Protein AF-A0AAN4QXD0-F1 (afdb_monomer)

Structure (mmCIF, N/CA/C/O backbone):
data_AF-A0AAN4QXD0-F1
#
_entry.id   AF-A0AAN4QXD0-F1
#
loop_
_atom_site.group_PDB
_atom_site.id
_atom_site.type_symbol
_atom_site.label_atom_id
_atom_site.label_alt_id
_atom_site.label_comp_id
_atom_site.label_asym_id
_atom_site.label_entity_id
_atom_site.label_seq_id
_atom_site.pdbx_PDB_ins_code
_atom_site.Cartn_x
_atom_site.Cartn_y
_atom_site.Cartn_z
_atom_site.occupancy
_atom_site.B_iso_or_equiv
_atom_site.auth_seq_id
_atom_site.auth_comp_id
_atom_site.auth_asym_id
_atom_site.auth_atom_id
_atom_site.pdbx_PDB_model_num
ATOM 1 N N . MET A 1 1 ? -10.439 -0.750 -3.958 1.00 85.12 1 MET A N 1
ATOM 2 C CA . MET A 1 1 ? -10.952 -1.915 -3.203 1.00 85.12 1 MET A CA 1
ATOM 3 C C . MET A 1 1 ? -10.802 -1.633 -1.716 1.00 85.12 1 MET A C 1
ATOM 5 O O . MET A 1 1 ? -9.838 -0.973 -1.351 1.00 85.12 1 MET A O 1
ATOM 9 N N . ILE A 1 2 ? -11.735 -2.086 -0.879 1.00 92.81 2 ILE A N 1
ATOM 10 C CA . ILE A 1 2 ? -11.630 -2.019 0.586 1.00 92.81 2 ILE A CA 1
ATOM 11 C C . ILE A 1 2 ? -11.986 -3.402 1.128 1.00 92.81 2 ILE A C 1
ATOM 13 O O . ILE A 1 2 ? -12.996 -3.966 0.715 1.00 92.81 2 ILE A O 1
ATOM 17 N N . ALA A 1 3 ? -11.172 -3.922 2.040 1.00 95.00 3 ALA A N 1
ATOM 18 C CA . ALA A 1 3 ? -11.480 -5.099 2.842 1.00 95.00 3 ALA A CA 1
ATOM 19 C C . ALA A 1 3 ? -11.342 -4.713 4.315 1.00 95.00 3 ALA A C 1
ATOM 21 O O . ALA A 1 3 ? -10.362 -4.072 4.686 1.00 95.00 3 ALA A O 1
ATOM 22 N N . ALA A 1 4 ? -12.327 -5.045 5.143 1.00 94.56 4 ALA A N 1
ATOM 23 C CA . ALA A 1 4 ? -12.350 -4.600 6.528 1.00 94.56 4 ALA A CA 1
ATOM 24 C C . ALA A 1 4 ? -12.844 -5.705 7.457 1.00 94.56 4 ALA A C 1
ATOM 26 O O . ALA A 1 4 ? -13.797 -6.413 7.133 1.00 94.56 4 ALA A O 1
ATOM 27 N N . ASP A 1 5 ? -12.211 -5.801 8.622 1.00 93.69 5 ASP A N 1
ATOM 28 C CA . ASP A 1 5 ? -12.672 -6.608 9.741 1.00 93.69 5 ASP A CA 1
ATOM 29 C C . ASP A 1 5 ? -13.196 -5.675 10.836 1.00 93.69 5 ASP A C 1
ATOM 31 O O . ASP A 1 5 ? -12.453 -4.949 11.504 1.00 93.69 5 ASP A O 1
ATOM 35 N N . SER A 1 6 ? -14.513 -5.700 11.025 1.00 90.00 6 SER A N 1
ATOM 36 C CA . SER A 1 6 ? -15.198 -4.847 11.989 1.00 90.00 6 SER A CA 1
ATOM 37 C C . SER A 1 6 ? -14.967 -5.238 13.448 1.00 90.00 6 SER A C 1
ATOM 39 O O . SER A 1 6 ? -15.199 -4.387 14.313 1.00 90.00 6 SER A O 1
ATOM 41 N N . LEU A 1 7 ? -14.563 -6.485 13.726 1.00 90.81 7 LEU A N 1
ATOM 42 C CA . LEU A 1 7 ? -14.303 -6.975 15.081 1.00 90.81 7 LEU A CA 1
ATOM 43 C C . LEU A 1 7 ? -12.925 -6.507 15.552 1.00 90.81 7 LEU A C 1
ATOM 45 O O . LEU A 1 7 ? -12.821 -5.876 16.601 1.00 90.81 7 LEU A O 1
ATOM 49 N N . SER A 1 8 ? -11.888 -6.748 14.745 1.00 91.38 8 SER A N 1
ATOM 50 C CA . SER A 1 8 ? -10.509 -6.330 15.049 1.00 91.38 8 SER A CA 1
ATOM 51 C C . SER A 1 8 ? -10.195 -4.876 14.667 1.00 91.38 8 SER A C 1
ATOM 53 O O . SER A 1 8 ? -9.096 -4.387 14.936 1.00 91.38 8 SER A O 1
ATOM 55 N N . LYS A 1 9 ? -11.150 -4.173 14.037 1.00 91.06 9 LYS A N 1
ATOM 56 C CA . LYS A 1 9 ? -10.996 -2.803 13.508 1.00 91.06 9 LYS A CA 1
ATOM 57 C C . LYS A 1 9 ? -9.803 -2.657 12.557 1.00 91.06 9 LYS A C 1
ATOM 59 O O . LYS A 1 9 ? -9.181 -1.597 12.487 1.00 91.06 9 LYS A O 1
ATOM 64 N N . GLN A 1 10 ? -9.503 -3.714 11.807 1.00 93.75 10 GLN A N 1
ATOM 65 C CA . GLN A 1 10 ? -8.466 -3.714 10.780 1.00 93.75 10 GLN A CA 1
ATOM 66 C C . GLN A 1 10 ? -9.066 -3.400 9.414 1.00 93.75 10 GLN A C 1
ATOM 68 O O . GLN A 1 10 ? -10.179 -3.820 9.091 1.00 93.75 10 GLN A O 1
ATOM 73 N N . ILE A 1 11 ? -8.311 -2.673 8.596 1.00 96.50 11 ILE A N 1
ATOM 74 C CA . ILE A 1 11 ? -8.732 -2.317 7.247 1.00 96.50 11 ILE A CA 1
ATOM 75 C C . ILE A 1 11 ? -7.570 -2.397 6.269 1.00 96.50 11 ILE A C 1
ATOM 77 O O . ILE A 1 11 ? -6.451 -1.990 6.569 1.00 96.50 11 ILE A O 1
ATOM 81 N N . LEU A 1 12 ? -7.860 -2.910 5.080 1.00 97.62 12 LEU A N 1
ATOM 82 C CA . LEU A 1 12 ? -6.979 -2.912 3.929 1.00 97.62 12 LEU A CA 1
ATOM 83 C C . LEU A 1 12 ? -7.616 -2.077 2.822 1.00 97.62 12 LEU A C 1
ATOM 85 O O . LEU A 1 12 ? -8.764 -2.296 2.426 1.00 97.62 12 LEU A O 1
ATOM 89 N N . ILE A 1 13 ? -6.852 -1.124 2.303 1.00 97.75 13 ILE A N 1
ATOM 90 C CA . ILE A 1 13 ? -7.258 -0.230 1.225 1.00 97.75 13 ILE A CA 1
ATOM 91 C C . ILE A 1 13 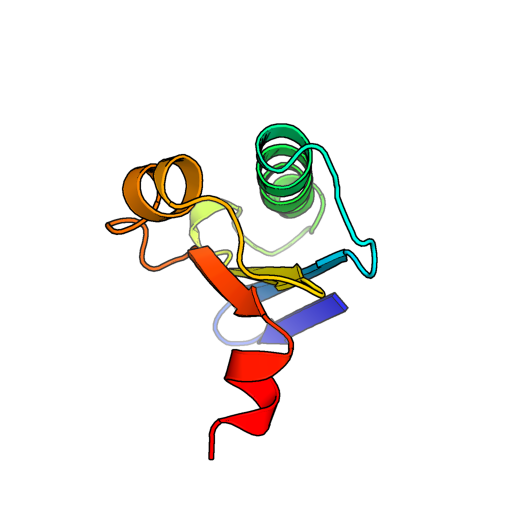? -6.385 -0.542 0.015 1.00 97.75 13 ILE A C 1
ATOM 93 O O . ILE A 1 13 ? -5.165 -0.431 0.065 1.00 97.75 13 ILE A O 1
ATOM 97 N N . GLY A 1 14 ? -7.021 -0.935 -1.083 1.00 97.06 14 GLY A N 1
ATOM 98 C CA . GLY A 1 14 ? -6.354 -1.259 -2.340 1.00 97.06 14 GLY A CA 1
ATOM 99 C C . GLY A 1 14 ? -6.623 -0.220 -3.427 1.00 97.06 14 GLY A C 1
ATOM 100 O O . GLY A 1 14 ? -7.782 0.158 -3.645 1.00 97.06 14 GLY A O 1
ATOM 101 N N . GLU A 1 15 ? -5.586 0.187 -4.156 1.00 96.25 15 GLU A N 1
ATOM 102 C CA . GLU A 1 15 ? -5.687 0.915 -5.430 1.00 96.25 15 GLU A CA 1
ATOM 103 C C . GLU A 1 15 ? -5.170 0.056 -6.581 1.00 96.25 15 GLU A C 1
ATOM 105 O O . GLU A 1 15 ? -4.216 -0.683 -6.392 1.00 96.25 15 GLU A O 1
ATOM 110 N N . CYS A 1 16 ? -5.759 0.181 -7.773 1.00 96.44 16 CYS A N 1
ATOM 111 C CA . CYS A 1 16 ? -5.233 -0.446 -8.984 1.00 96.44 16 CYS A CA 1
ATOM 112 C C . CYS A 1 16 ? -4.853 0.615 -10.023 1.00 96.44 16 CYS A C 1
ATOM 114 O O . CYS A 1 16 ? -5.629 1.536 -10.304 1.00 96.44 16 CYS A O 1
ATOM 116 N N . LYS A 1 17 ? -3.663 0.471 -10.611 1.00 96.19 17 LYS A N 1
ATOM 117 C CA . LYS A 1 17 ? -3.146 1.274 -11.720 1.00 96.19 17 LYS A CA 1
ATOM 118 C C . LYS A 1 17 ? -2.848 0.380 -12.920 1.00 96.19 17 LYS A C 1
ATOM 120 O O . LYS A 1 17 ? -1.729 -0.082 -13.122 1.00 96.19 17 LYS A O 1
ATOM 125 N N . TRP A 1 18 ? -3.860 0.192 -13.766 1.00 94.75 18 TRP A N 1
ATOM 126 C CA . TRP A 1 18 ? -3.727 -0.536 -15.030 1.00 94.75 18 TRP A CA 1
ATOM 127 C C . TRP A 1 18 ? -3.263 0.373 -16.176 1.00 94.75 18 TRP A C 1
ATOM 129 O O . TRP A 1 18 ? -4.008 0.6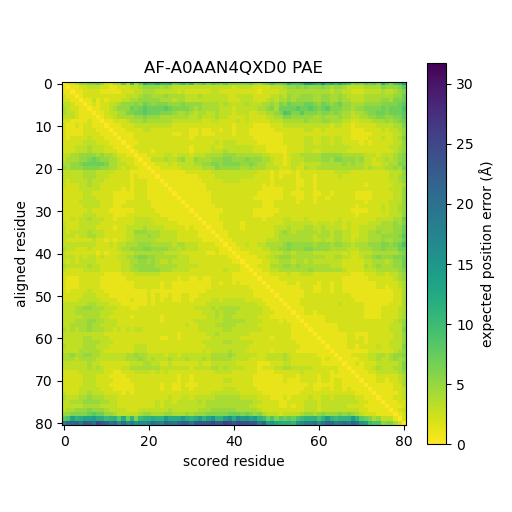77 -17.109 1.00 94.75 18 TRP A O 1
ATOM 139 N N . ARG A 1 19 ? -2.040 0.895 -16.065 1.00 93.88 19 ARG A N 1
ATOM 140 C CA . ARG A 1 19 ? -1.411 1.774 -17.064 1.00 93.88 19 ARG A CA 1
ATOM 141 C C . ARG A 1 19 ? 0.056 1.395 -17.222 1.00 93.88 19 ARG A C 1
ATOM 143 O O . ARG A 1 19 ? 0.653 0.901 -16.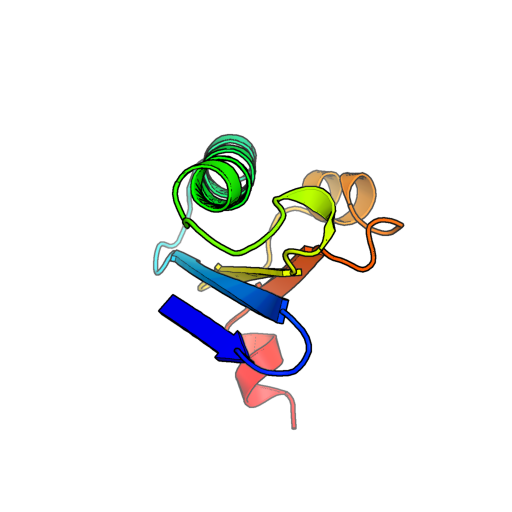275 1.00 93.88 19 ARG A O 1
ATOM 150 N N . ASN A 1 20 ? 0.628 1.652 -18.400 1.00 92.69 20 ASN A N 1
ATOM 151 C CA . ASN A 1 20 ? 2.057 1.406 -18.641 1.00 92.69 20 ASN A CA 1
ATOM 152 C C . ASN A 1 20 ? 2.954 2.365 -17.834 1.00 92.69 20 ASN A C 1
ATOM 154 O O . ASN A 1 20 ? 4.088 2.018 -17.530 1.00 92.69 20 ASN A O 1
ATOM 158 N N . SER A 1 21 ? 2.447 3.552 -17.488 1.00 94.19 21 SER A N 1
ATOM 159 C CA . SER A 1 21 ? 3.100 4.516 -16.601 1.00 94.19 21 SER A CA 1
ATOM 160 C C . SER A 1 21 ? 2.060 5.355 -15.852 1.00 94.19 21 SER A C 1
ATOM 162 O O . SER A 1 21 ? 0.917 5.520 -16.301 1.00 94.19 21 SER A O 1
ATOM 164 N N . PHE A 1 22 ? 2.437 5.859 -14.679 1.00 96.81 22 PHE A N 1
ATOM 165 C CA . PHE A 1 22 ? 1.649 6.781 -13.863 1.00 96.81 22 PHE A CA 1
ATOM 166 C C . PHE A 1 22 ? 2.565 7.500 -12.863 1.00 96.81 22 PHE A C 1
ATOM 168 O O . PHE A 1 22 ? 3.702 7.093 -12.658 1.00 96.81 22 PHE A O 1
ATOM 175 N N . ASN A 1 23 ? 2.071 8.568 -12.234 1.00 97.12 23 ASN A N 1
ATOM 176 C CA . ASN A 1 23 ? 2.776 9.200 -11.122 1.00 97.12 23 ASN A CA 1
ATOM 177 C C . ASN A 1 23 ? 2.635 8.326 -9.867 1.00 97.12 23 ASN A C 1
ATOM 179 O O . ASN A 1 23 ? 1.566 8.272 -9.252 1.00 97.12 23 ASN A O 1
ATOM 183 N N . GLU A 1 24 ? 3.703 7.613 -9.526 1.00 96.69 24 GLU A N 1
ATOM 184 C CA . GLU A 1 24 ? 3.726 6.649 -8.427 1.00 96.69 24 GLU A CA 1
ATOM 185 C C . GLU A 1 24 ? 3.602 7.321 -7.062 1.00 96.69 24 GLU A C 1
ATOM 187 O O . GLU A 1 24 ? 2.791 6.889 -6.243 1.00 96.69 24 GLU A O 1
ATOM 192 N N . THR A 1 25 ? 4.307 8.434 -6.848 1.00 96.69 25 THR A N 1
ATOM 193 C CA . THR A 1 25 ? 4.210 9.228 -5.615 1.00 96.69 25 THR A CA 1
ATOM 194 C C . THR A 1 25 ? 2.775 9.684 -5.365 1.00 96.69 25 THR A C 1
ATOM 196 O O . THR A 1 25 ? 2.219 9.434 -4.297 1.00 96.69 25 THR A O 1
ATOM 199 N N . GLU A 1 26 ? 2.129 10.271 -6.375 1.00 97.44 26 GLU A N 1
ATOM 200 C CA . GLU A 1 26 ? 0.737 10.727 -6.272 1.00 97.44 26 GLU A CA 1
ATOM 201 C C . GLU A 1 26 ? -0.230 9.559 -6.025 1.00 97.44 26 GLU A C 1
ATOM 203 O O . GLU A 1 26 ? -1.218 9.708 -5.303 1.00 97.44 26 GLU A O 1
ATOM 208 N N . ALA A 1 27 ? 0.033 8.384 -6.607 1.00 97.38 27 ALA A N 1
ATOM 209 C CA . ALA A 1 27 ? -0.776 7.192 -6.370 1.00 97.38 27 ALA A CA 1
ATOM 210 C C . ALA A 1 27 ? -0.674 6.716 -4.914 1.00 97.38 27 ALA A C 1
ATOM 212 O O . ALA A 1 27 ? -1.704 6.438 -4.296 1.00 97.38 27 ALA A O 1
ATOM 213 N N . VAL A 1 28 ? 0.535 6.671 -4.346 1.00 96.88 28 VAL A N 1
ATOM 214 C CA . VAL A 1 28 ? 0.743 6.279 -2.945 1.00 96.88 28 VAL A CA 1
ATOM 215 C C . VAL A 1 28 ? 0.127 7.302 -1.990 1.00 96.88 28 VAL A C 1
ATOM 217 O O . VAL A 1 28 ? -0.601 6.924 -1.071 1.00 96.88 28 VAL A O 1
ATOM 220 N N . GLU A 1 29 ? 0.339 8.598 -2.219 1.00 96.12 29 GLU A N 1
ATOM 221 C CA . GLU A 1 29 ? -0.232 9.661 -1.382 1.00 96.12 29 GLU A CA 1
ATOM 222 C C . GLU A 1 29 ? -1.763 9.639 -1.395 1.00 96.12 29 GLU A C 1
ATOM 224 O O . GLU A 1 29 ? -2.398 9.677 -0.337 1.00 96.12 29 GLU A O 1
ATOM 229 N N . ARG A 1 30 ? -2.375 9.488 -2.577 1.00 96.06 30 ARG A N 1
ATOM 230 C CA . ARG A 1 30 ? -3.831 9.326 -2.700 1.00 96.06 30 ARG A CA 1
ATOM 231 C C . ARG A 1 30 ? -4.336 8.085 -1.985 1.00 96.06 30 ARG A C 1
ATOM 233 O O . ARG A 1 30 ? -5.392 8.140 -1.353 1.00 96.06 30 ARG A O 1
ATOM 240 N N . LEU A 1 31 ? -3.616 6.971 -2.092 1.00 96.94 31 LEU A N 1
ATOM 241 C CA . LEU A 1 31 ? -3.983 5.730 -1.428 1.00 96.94 31 LEU A CA 1
ATOM 242 C C . LEU A 1 31 ? -3.984 5.893 0.095 1.00 96.94 31 LE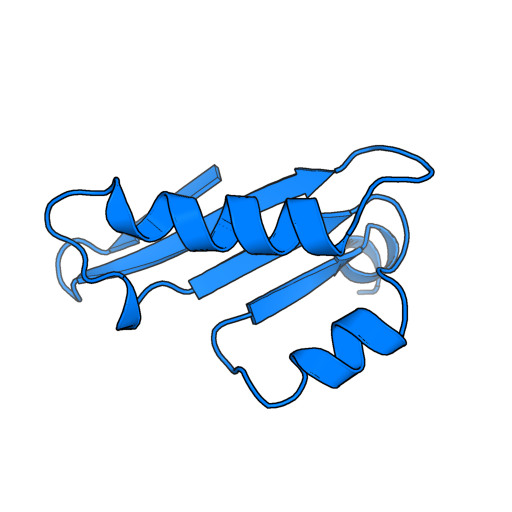U A C 1
ATOM 244 O O . LEU A 1 31 ? -4.985 5.554 0.730 1.00 96.94 31 LEU A O 1
ATOM 248 N N . ARG A 1 32 ? -2.932 6.487 0.665 1.00 95.38 32 ARG A N 1
ATOM 249 C CA . ARG A 1 32 ? -2.849 6.751 2.110 1.00 95.38 32 ARG A CA 1
ATOM 250 C C . ARG A 1 32 ? -3.904 7.747 2.580 1.00 95.38 32 ARG A C 1
ATOM 252 O O . ARG A 1 32 ? -4.549 7.519 3.601 1.00 95.38 32 ARG A O 1
ATOM 259 N N . GLY A 1 33 ? -4.151 8.800 1.800 1.00 95.38 33 GLY A N 1
ATOM 260 C CA . GLY A 1 33 ? -5.156 9.818 2.112 1.00 95.38 33 GLY A CA 1
ATOM 261 C C . GLY A 1 33 ? -6.576 9.261 2.270 1.00 95.38 33 GLY A C 1
ATOM 262 O O . GLY A 1 33 ? -7.366 9.805 3.040 1.00 95.38 33 GLY A O 1
ATOM 263 N N . ARG A 1 34 ? -6.909 8.138 1.614 1.00 95.00 34 ARG A N 1
ATOM 264 C CA . ARG A 1 34 ? -8.237 7.512 1.744 1.00 95.00 34 ARG A CA 1
ATOM 265 C C . ARG A 1 34 ? -8.518 6.928 3.125 1.00 95.00 34 ARG A C 1
ATOM 267 O O . ARG A 1 34 ? -9.690 6.835 3.478 1.00 95.00 34 ARG A O 1
ATOM 274 N N . ALA A 1 35 ? -7.501 6.571 3.912 1.00 94.31 35 ALA A N 1
ATOM 275 C CA . ALA A 1 35 ? -7.720 6.007 5.245 1.00 94.31 35 ALA A CA 1
ATOM 276 C C . ALA A 1 35 ? -8.463 6.981 6.173 1.00 94.31 35 ALA A C 1
ATOM 278 O O . ALA A 1 35 ? -9.370 6.571 6.891 1.00 94.31 35 ALA A O 1
ATOM 279 N N . GLY A 1 36 ? -8.168 8.282 6.075 1.00 93.12 36 GLY A N 1
ATOM 280 C CA . GLY A 1 36 ? -8.834 9.329 6.860 1.00 93.12 36 GLY A CA 1
ATOM 281 C C . GLY A 1 36 ? -10.323 9.521 6.549 1.00 93.12 36 GLY A C 1
ATOM 282 O O . GLY A 1 36 ? -11.018 10.214 7.287 1.00 93.12 36 GLY A O 1
ATOM 283 N N . LEU A 1 37 ? -10.834 8.916 5.473 1.00 93.56 37 LEU A N 1
ATOM 284 C CA . LEU A 1 37 ? -12.231 9.050 5.055 1.00 93.56 37 LEU A CA 1
ATOM 285 C C . LEU A 1 37 ? -13.127 7.929 5.602 1.00 93.56 37 LEU A C 1
ATOM 287 O O . LEU A 1 37 ? -14.353 8.038 5.533 1.00 93.56 37 LEU A O 1
ATOM 291 N N . ILE A 1 38 ? -12.546 6.849 6.135 1.00 93.12 38 ILE A N 1
ATOM 292 C CA . ILE A 1 38 ? -13.292 5.649 6.524 1.00 93.12 38 ILE A CA 1
ATOM 293 C C . ILE A 1 38 ? -13.602 5.695 8.020 1.00 93.12 38 ILE A C 1
ATOM 295 O O . ILE A 1 38 ? -12.770 5.394 8.870 1.00 93.12 38 ILE A O 1
ATOM 299 N N . ARG A 1 39 ? -14.841 6.069 8.351 1.00 92.31 39 ARG A N 1
ATOM 300 C CA . ARG A 1 39 ? -15.296 6.182 9.744 1.00 92.31 39 ARG A CA 1
ATOM 301 C C . ARG A 1 39 ? -15.236 4.836 10.471 1.00 92.31 39 ARG A C 1
ATOM 303 O O . ARG A 1 39 ? -15.617 3.808 9.920 1.00 92.31 39 ARG A O 1
ATOM 310 N N . GLY A 1 40 ? -14.837 4.873 11.742 1.00 93.25 40 GLY A N 1
ATOM 311 C CA . GLY A 1 40 ? -14.782 3.690 12.609 1.00 93.25 40 GLY A CA 1
ATOM 312 C C . GLY A 1 40 ? -13.518 2.840 12.455 1.00 93.25 40 GLY A C 1
ATOM 313 O O . GLY A 1 40 ? -13.409 1.826 13.142 1.00 93.25 40 GLY A O 1
ATOM 314 N N . TYR A 1 41 ? -12.578 3.263 11.606 1.00 95.06 41 TYR A N 1
ATOM 315 C CA . TYR A 1 41 ? -11.246 2.683 11.462 1.00 95.06 41 TYR A CA 1
ATOM 316 C C . TYR A 1 41 ? -10.203 3.781 11.654 1.00 95.06 41 TYR A C 1
ATOM 318 O O . TYR A 1 41 ? -10.411 4.923 11.243 1.00 95.06 41 TYR A O 1
ATOM 326 N N . LEU A 1 42 ? -9.100 3.440 12.311 1.00 92.75 42 LEU A N 1
ATOM 327 C CA . LEU A 1 42 ? -8.020 4.378 12.579 1.00 92.75 42 LEU A CA 1
ATOM 328 C C . LEU A 1 42 ? -7.058 4.414 11.380 1.00 92.75 42 LEU A C 1
ATOM 330 O O . LEU A 1 42 ? -6.628 3.351 10.928 1.00 92.75 42 LEU A O 1
ATOM 334 N N . PRO A 1 43 ? -6.695 5.594 10.843 1.00 93.00 43 PRO A N 1
ATOM 335 C CA . PRO A 1 43 ? -5.773 5.677 9.713 1.00 93.00 43 PRO A CA 1
ATOM 336 C C . PRO A 1 43 ? -4.422 5.002 9.971 1.00 93.00 43 PRO A C 1
ATOM 338 O O . PRO A 1 43 ? -3.823 4.445 9.054 1.00 93.00 43 PRO A O 1
ATOM 341 N N . GLU A 1 44 ? -3.954 5.011 11.218 1.00 91.69 44 GLU A N 1
ATOM 342 C CA . GLU A 1 44 ? -2.708 4.379 11.635 1.00 91.69 44 GLU A CA 1
ATOM 343 C C . GLU A 1 44 ? -2.727 2.844 11.573 1.00 91.69 44 GLU A C 1
ATOM 345 O O . GLU A 1 44 ? -1.660 2.249 11.409 1.00 91.69 44 GLU A O 1
ATOM 350 N N . THR A 1 45 ? -3.900 2.203 11.642 1.00 91.56 45 THR A N 1
ATOM 351 C CA . THR A 1 45 ? -4.038 0.737 11.550 1.00 91.56 45 THR A CA 1
ATOM 352 C C . THR A 1 45 ? -4.345 0.252 10.134 1.00 91.56 45 THR A C 1
ATOM 354 O O . THR A 1 45 ? -4.416 -0.953 9.894 1.00 91.56 45 THR A O 1
ATOM 357 N N . ALA A 1 46 ? -4.522 1.167 9.177 1.00 96.00 46 ALA A N 1
ATOM 358 C CA . ALA A 1 46 ? -4.811 0.807 7.800 1.00 96.00 46 ALA A CA 1
ATOM 359 C C . ALA A 1 46 ? -3.587 0.187 7.110 1.00 96.00 46 ALA A C 1
ATOM 361 O O . ALA A 1 46 ? -2.478 0.720 7.177 1.00 96.00 46 ALA A O 1
ATOM 362 N N . ARG A 1 47 ? -3.819 -0.914 6.393 1.00 97.56 47 ARG A N 1
ATOM 363 C CA . ARG A 1 47 ? -2.891 -1.474 5.406 1.00 97.56 47 ARG A CA 1
ATOM 364 C C . ARG A 1 47 ? -3.250 -0.977 4.011 1.00 97.56 47 ARG A C 1
ATOM 366 O O . ARG A 1 47 ? -4.420 -0.765 3.687 1.00 97.56 47 ARG A O 1
ATOM 373 N N . PHE A 1 48 ? -2.244 -0.823 3.173 1.00 98.12 48 PHE A N 1
ATOM 374 C CA . PHE A 1 48 ? -2.320 -0.216 1.859 1.00 98.12 48 PHE A CA 1
ATOM 375 C C . PHE A 1 48 ? -1.702 -1.152 0.835 1.00 98.12 48 PHE A C 1
ATOM 377 O O . PHE A 1 48 ? -0.592 -1.640 1.024 1.00 98.12 48 PHE A O 1
ATOM 384 N N . VAL A 1 49 ? -2.409 -1.376 -0.268 1.00 98.00 49 VAL A N 1
ATOM 385 C CA . VAL A 1 49 ? -1.887 -2.164 -1.384 1.00 98.00 49 VAL A CA 1
ATOM 386 C C . VAL A 1 49 ? -2.045 -1.379 -2.678 1.00 98.00 49 VAL A C 1
ATOM 388 O O . VAL A 1 49 ? -3.157 -0.984 -3.042 1.00 98.00 49 VAL A O 1
ATOM 391 N N . LEU A 1 50 ? -0.936 -1.140 -3.374 1.00 97.94 50 LEU A N 1
ATOM 392 C CA . LEU A 1 50 ? -0.941 -0.595 -4.725 1.00 97.94 50 LEU A CA 1
ATOM 393 C C . LEU A 1 50 ? -0.724 -1.736 -5.716 1.00 97.94 50 LEU A C 1
ATOM 395 O O . LEU A 1 50 ? 0.374 -2.270 -5.837 1.00 97.94 50 LEU A O 1
ATOM 399 N N . PHE A 1 51 ? -1.792 -2.082 -6.426 1.00 97.62 51 PHE A N 1
ATOM 400 C CA . PHE A 1 51 ? -1.757 -3.011 -7.540 1.00 97.62 51 PHE A CA 1
ATOM 401 C C . PHE A 1 51 ? -1.394 -2.263 -8.821 1.00 97.62 51 PHE A C 1
ATOM 403 O O . PHE A 1 51 ? -2.021 -1.247 -9.144 1.00 97.62 51 PHE A O 1
ATOM 410 N N . SER A 1 52 ? -0.420 -2.750 -9.577 1.00 97.44 52 SER A N 1
ATOM 411 C CA . SER A 1 52 ? 0.048 -2.092 -10.798 1.00 97.44 52 SER A CA 1
ATOM 412 C C . SER A 1 52 ? 0.261 -3.084 -11.932 1.00 97.44 52 SER A C 1
ATOM 414 O O . SER A 1 52 ? 0.449 -4.276 -11.720 1.00 97.44 52 SER A O 1
ATOM 416 N N . LYS A 1 53 ? 0.191 -2.587 -13.172 1.00 97.06 53 LYS A N 1
ATOM 417 C CA . LYS A 1 53 ? 0.486 -3.419 -14.343 1.00 97.06 53 LYS A CA 1
ATOM 418 C C . LYS A 1 53 ? 1.958 -3.837 -14.369 1.00 97.06 53 LYS A C 1
ATOM 420 O O . LYS A 1 53 ? 2.250 -5.011 -14.527 1.00 97.06 53 LYS A O 1
ATOM 425 N N . ASN A 1 54 ? 2.843 -2.860 -14.207 1.00 96.62 54 ASN A N 1
ATOM 426 C CA . ASN A 1 54 ? 4.286 -3.053 -14.132 1.00 96.62 54 ASN A CA 1
ATOM 427 C C . ASN A 1 54 ? 4.743 -2.863 -12.685 1.00 96.62 54 ASN A C 1
ATOM 429 O O . ASN A 1 54 ? 4.020 -2.260 -11.885 1.00 96.62 54 ASN A O 1
ATOM 433 N N . GLU A 1 55 ? 5.944 -3.326 -12.367 1.00 96.56 55 GLU A N 1
ATOM 434 C CA . GLU A 1 55 ? 6.615 -2.973 -11.122 1.00 96.56 55 GLU A CA 1
ATOM 435 C C . GLU A 1 55 ? 6.667 -1.451 -10.901 1.00 96.56 55 GLU A C 1
ATOM 437 O O . GLU A 1 55 ? 6.882 -0.678 -11.834 1.00 96.56 55 GLU A O 1
ATOM 442 N N . VAL A 1 56 ? 6.463 -1.043 -9.647 1.00 96.88 56 VAL A N 1
ATOM 443 C CA . VAL A 1 56 ? 6.672 0.338 -9.180 1.00 96.88 56 VAL A CA 1
ATOM 444 C C . VAL A 1 56 ? 8.168 0.617 -9.100 1.00 96.88 56 VAL A C 1
ATOM 446 O O . VAL A 1 56 ? 8.911 -0.279 -8.707 1.00 96.88 56 VAL A O 1
ATOM 449 N N . ASP A 1 57 ? 8.607 1.832 -9.419 1.00 96.50 57 ASP A N 1
ATOM 450 C CA . ASP A 1 57 ? 10.019 2.211 -9.415 1.00 96.50 57 ASP A CA 1
ATOM 451 C C . ASP A 1 57 ? 10.732 1.854 -8.098 1.00 96.50 57 ASP A C 1
ATOM 453 O O . ASP A 1 57 ? 10.190 1.979 -6.991 1.00 96.50 57 ASP A O 1
ATOM 457 N N . GLU A 1 58 ? 11.986 1.418 -8.222 1.00 96.94 58 GLU A N 1
ATOM 458 C CA . GLU A 1 58 ? 12.808 0.984 -7.094 1.00 96.94 58 GLU A CA 1
ATOM 459 C C . GLU A 1 58 ? 12.949 2.081 -6.029 1.00 96.94 58 GLU A C 1
ATOM 461 O O . GLU A 1 58 ? 12.906 1.788 -4.834 1.00 96.94 58 GLU A O 1
ATOM 466 N N . SER A 1 59 ? 13.042 3.352 -6.432 1.00 96.81 59 SER A N 1
ATOM 467 C CA . SER A 1 59 ? 13.146 4.474 -5.495 1.00 96.81 59 SER A CA 1
ATOM 468 C C . SER A 1 59 ? 11.920 4.591 -4.587 1.00 96.81 59 SER A C 1
ATOM 470 O O . SER A 1 59 ? 12.055 4.849 -3.387 1.00 96.81 59 SER A O 1
ATOM 472 N N . ILE A 1 60 ? 10.722 4.346 -5.127 1.00 96.44 60 ILE A N 1
ATOM 473 C CA . ILE A 1 60 ? 9.480 4.344 -4.357 1.00 96.44 60 ILE A CA 1
ATOM 474 C C . ILE A 1 60 ? 9.424 3.107 -3.469 1.00 96.44 60 ILE A C 1
ATOM 476 O O . ILE A 1 60 ? 9.125 3.239 -2.286 1.00 96.44 60 ILE A O 1
ATOM 480 N N . ARG A 1 61 ? 9.775 1.921 -3.974 1.00 96.50 61 ARG A N 1
ATOM 481 C CA . ARG A 1 61 ? 9.808 0.709 -3.138 1.00 96.50 61 ARG A CA 1
ATOM 482 C C . ARG A 1 61 ? 10.772 0.848 -1.960 1.00 96.50 61 ARG A C 1
ATOM 484 O O . ARG A 1 61 ? 10.381 0.568 -0.831 1.00 96.50 61 ARG A O 1
ATOM 491 N N . ASN A 1 62 ? 11.977 1.366 -2.195 1.00 96.94 62 ASN A N 1
ATOM 492 C CA . ASN A 1 62 ? 12.979 1.611 -1.156 1.00 96.94 62 ASN A CA 1
ATOM 493 C C . ASN A 1 62 ? 12.508 2.652 -0.134 1.00 96.94 62 ASN A C 1
ATOM 495 O O . ASN A 1 62 ? 12.782 2.519 1.052 1.00 96.94 62 ASN A O 1
ATOM 499 N N . ARG A 1 63 ? 11.740 3.664 -0.556 1.00 96.50 63 ARG A N 1
ATOM 500 C CA . ARG A 1 63 ? 11.152 4.648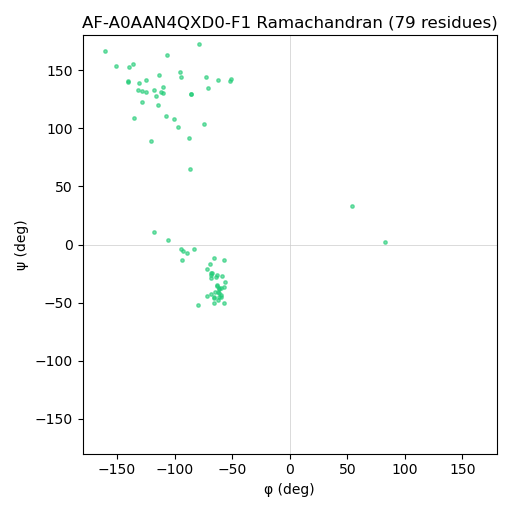 0.365 1.00 96.50 63 ARG A CA 1
ATOM 501 C C . ARG A 1 63 ? 10.165 4.028 1.365 1.00 96.50 63 ARG A C 1
ATOM 503 O O . ARG A 1 63 ? 9.968 4.600 2.435 1.00 96.50 63 ARG A O 1
ATOM 510 N N . TYR A 1 64 ? 9.532 2.908 1.019 1.00 96.25 64 TYR A N 1
ATOM 511 C CA . TYR A 1 64 ? 8.502 2.255 1.835 1.00 96.25 64 TYR A CA 1
ATOM 512 C C . TYR A 1 64 ? 8.891 0.842 2.294 1.00 96.25 64 TYR A C 1
ATOM 514 O O . TYR A 1 64 ? 8.036 0.138 2.821 1.00 96.25 64 TYR A O 1
ATOM 522 N N . CYS A 1 65 ? 10.147 0.418 2.131 1.00 93.81 65 CYS A N 1
ATOM 523 C CA . CYS A 1 65 ? 10.556 -0.957 2.431 1.00 93.81 65 CYS A CA 1
ATOM 524 C C . CYS A 1 65 ? 10.428 -1.328 3.920 1.00 93.81 65 CYS A C 1
ATOM 526 O O . CYS A 1 65 ? 10.187 -2.488 4.234 1.00 93.81 65 CYS A O 1
ATOM 528 N N . GLU A 1 66 ? 10.530 -0.347 4.823 1.00 96.19 66 GLU A N 1
ATOM 529 C CA . GLU A 1 66 ? 10.338 -0.527 6.270 1.00 96.19 66 GLU A CA 1
ATOM 530 C C . GLU A 1 66 ? 8.886 -0.264 6.732 1.00 96.19 66 GLU A C 1
ATOM 532 O O . GLU A 1 66 ? 8.562 -0.481 7.899 1.00 96.19 66 GLU A O 1
ATOM 537 N N . ASP A 1 67 ? 7.982 0.206 5.854 1.00 95.88 67 ASP A N 1
ATOM 538 C CA . ASP A 1 67 ? 6.567 0.418 6.204 1.00 95.88 67 ASP A CA 1
ATOM 539 C C . ASP A 1 67 ? 5.775 -0.876 5.973 1.00 95.88 67 ASP A C 1
ATOM 541 O O . ASP A 1 67 ? 5.216 -1.098 4.900 1.00 95.88 67 ASP A O 1
ATOM 545 N N . GLU A 1 68 ? 5.667 -1.710 7.011 1.00 95.44 68 GLU A N 1
ATOM 546 C CA . GLU A 1 68 ? 4.926 -2.987 6.992 1.00 95.44 68 GLU A CA 1
ATOM 547 C C . GLU A 1 68 ? 3.440 -2.850 6.597 1.00 95.44 68 GLU A C 1
ATOM 549 O O . GLU A 1 68 ? 2.753 -3.842 6.336 1.00 95.44 68 GLU A O 1
ATOM 554 N N . ARG A 1 69 ? 2.901 -1.624 6.573 1.00 96.00 69 ARG A N 1
ATOM 555 C CA . ARG A 1 69 ? 1.523 -1.353 6.149 1.00 96.00 69 ARG A CA 1
ATOM 556 C C . ARG A 1 69 ? 1.407 -1.099 4.653 1.00 96.00 69 ARG A C 1
ATOM 558 O O . ARG A 1 69 ? 0.278 -0.956 4.194 1.00 96.00 69 ARG A O 1
ATOM 565 N N . MET A 1 70 ? 2.502 -0.999 3.903 1.00 97.56 70 MET A N 1
ATOM 566 C CA . MET A 1 70 ? 2.487 -0.720 2.470 1.00 97.56 70 MET A CA 1
ATOM 567 C C . MET A 1 70 ? 2.952 -1.941 1.679 1.00 97.56 70 MET A C 1
ATOM 569 O O . MET A 1 70 ? 3.993 -2.526 1.951 1.00 97.56 70 MET A O 1
ATOM 573 N N . SER A 1 71 ? 2.189 -2.311 0.656 1.00 97.38 71 SER A N 1
ATOM 574 C CA . SER 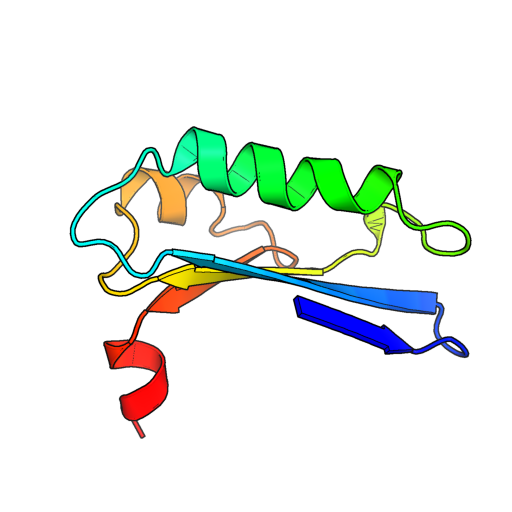A 1 71 ? 2.569 -3.368 -0.277 1.00 97.38 71 SER A CA 1
ATOM 575 C C . SER A 1 71 ? 2.391 -2.900 -1.714 1.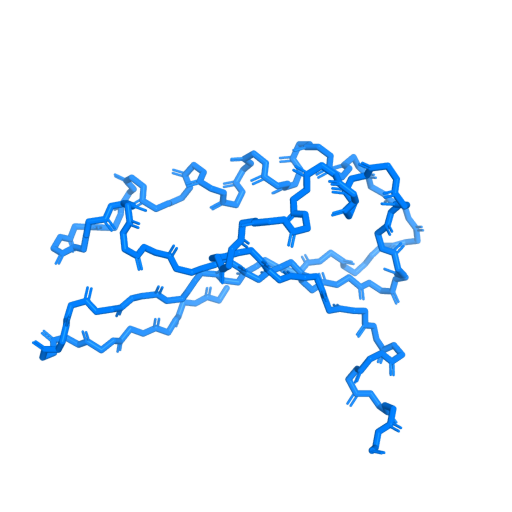00 97.38 71 SER A C 1
ATOM 577 O O . SER A 1 71 ? 1.400 -2.251 -2.062 1.00 97.38 71 SER A O 1
ATOM 579 N N . PHE A 1 72 ? 3.351 -3.261 -2.554 1.00 97.62 72 PHE A N 1
ATOM 580 C CA . PHE A 1 72 ? 3.293 -3.082 -3.999 1.00 97.62 72 PHE A CA 1
ATOM 581 C C . PHE A 1 72 ? 3.161 -4.461 -4.625 1.00 97.62 72 PHE A C 1
ATOM 583 O O . PHE A 1 72 ? 3.890 -5.369 -4.243 1.00 97.62 72 PHE A O 1
ATOM 590 N N . VAL A 1 73 ? 2.199 -4.620 -5.528 1.00 97.00 73 VAL A N 1
ATOM 591 C CA . VAL A 1 73 ? 1.923 -5.903 -6.177 1.00 97.00 73 VAL A CA 1
ATOM 592 C C . VAL A 1 73 ? 1.721 -5.643 -7.664 1.00 97.00 73 VAL A C 1
ATOM 594 O O . VAL A 1 73 ? 0.721 -5.046 -8.072 1.00 97.00 73 VAL A O 1
ATOM 597 N N . SER A 1 74 ? 2.686 -6.058 -8.472 1.00 96.88 74 SER A N 1
ATOM 598 C CA . SER A 1 74 ? 2.600 -6.024 -9.927 1.00 96.88 74 SER A CA 1
ATOM 599 C C . SER A 1 74 ? 1.763 -7.191 -10.463 1.00 96.88 74 SER A C 1
ATOM 601 O O . SER A 1 74 ? 1.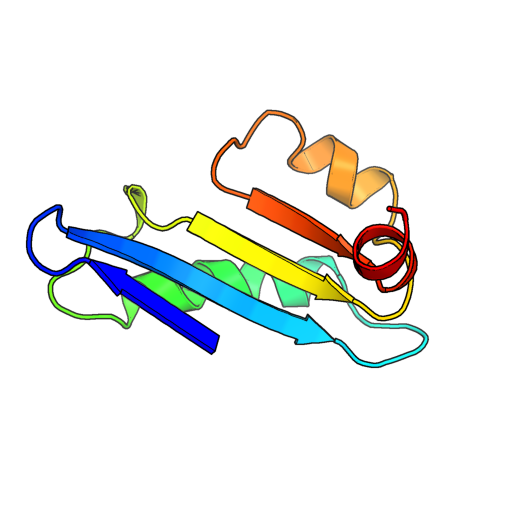373 -8.099 -9.729 1.00 96.88 74 SER A O 1
ATOM 603 N N . VAL A 1 75 ? 1.475 -7.181 -11.764 1.00 95.38 75 VAL A N 1
ATOM 604 C CA . VAL A 1 75 ? 0.870 -8.337 -12.440 1.00 95.38 75 VAL A CA 1
ATOM 605 C C . VAL A 1 75 ? 1.762 -9.558 -12.328 1.00 95.38 75 VAL A C 1
ATOM 607 O O . VAL A 1 75 ? 1.255 -10.639 -12.046 1.00 95.38 75 VAL A O 1
ATOM 610 N N . ASP A 1 76 ? 3.065 -9.381 -12.520 1.00 95.56 76 ASP A N 1
ATOM 611 C CA . ASP A 1 76 ? 4.008 -10.489 -12.481 1.00 95.56 76 ASP A CA 1
ATOM 612 C C . ASP A 1 76 ? 4.000 -11.138 -11.088 1.00 95.56 76 ASP A C 1
ATOM 614 O O . ASP A 1 76 ? 3.884 -12.356 -11.005 1.00 95.56 76 ASP A O 1
ATOM 618 N N . ASP A 1 77 ? 3.932 -10.348 -10.007 1.00 95.00 77 ASP A N 1
ATOM 619 C CA . ASP A 1 77 ? 3.786 -10.860 -8.632 1.00 95.00 77 ASP A CA 1
ATOM 620 C C . ASP A 1 77 ? 2.505 -11.689 -8.432 1.00 95.00 77 ASP A C 1
ATOM 622 O O . ASP A 1 77 ? 2.510 -12.693 -7.721 1.00 95.00 77 ASP A O 1
ATOM 626 N N . MET A 1 78 ? 1.387 -11.295 -9.057 1.00 9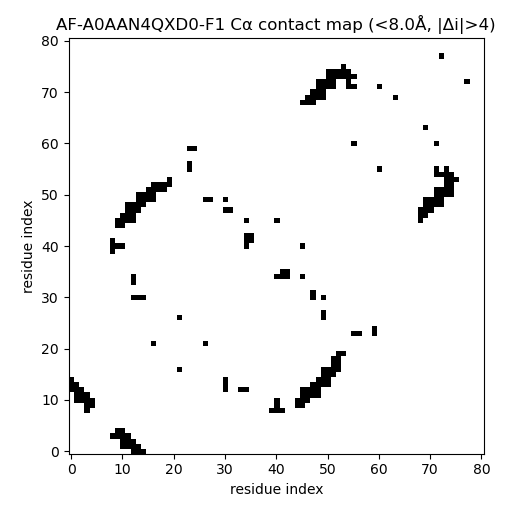2.12 78 MET A N 1
ATOM 627 C CA . MET A 1 78 ? 0.113 -12.023 -8.934 1.00 92.12 78 MET A CA 1
ATOM 628 C C . MET A 1 78 ? 0.142 -13.396 -9.606 1.00 92.12 78 MET A C 1
ATOM 630 O O . MET A 1 78 ? -0.606 -14.286 -9.199 1.00 92.12 78 MET A O 1
ATOM 634 N N . TYR A 1 79 ? 0.953 -13.549 -10.652 1.00 92.81 79 TYR A N 1
ATOM 635 C CA . TYR A 1 79 ? 1.068 -14.781 -11.431 1.00 92.81 79 TYR A CA 1
ATOM 636 C C . TYR A 1 79 ? 2.370 -15.548 -11.148 1.00 92.81 79 TYR A C 1
ATOM 638 O O . TYR A 1 79 ? 2.599 -16.578 -11.779 1.00 92.81 79 TYR A O 1
ATOM 646 N N . ALA A 1 80 ? 3.195 -15.081 -10.203 1.00 85.00 80 ALA A N 1
ATOM 647 C CA . ALA A 1 80 ? 4.524 -15.630 -9.931 1.00 85.00 80 ALA A CA 1
ATOM 648 C C . ALA A 1 80 ? 4.538 -17.033 -9.297 1.00 85.00 80 ALA A C 1
ATOM 650 O O . ALA A 1 80 ? 5.570 -17.686 -9.399 1.00 85.00 80 ALA A O 1
ATOM 651 N N . GLY A 1 81 ? 3.422 -17.523 -8.736 1.00 56.47 81 GLY A N 1
ATOM 652 C CA . GLY A 1 81 ? 3.272 -18.911 -8.259 1.00 56.47 81 GLY A CA 1
ATOM 653 C C . GLY A 1 81 ? 4.119 -19.272 -7.045 1.00 56.47 81 GLY A C 1
ATOM 654 O O . GLY A 1 81 ? 5.285 -19.672 -7.235 1.00 56.47 81 GLY A O 1
#

Radius of gyration: 12.97 Å; Cα contacts (8 Å, |Δi|>4): 114; chains: 1; bounding box: 28×30×34 Å

Mean predicted aligned error: 2.88 Å

Solvent-accessible surface area (backbone atoms only — not comparable to full-atom values): 4841 Å² total; per-residue (Å²): 92,78,51,74,40,84,86,82,46,39,37,38,43,37,47,77,44,92,43,100,73,77,67,62,70,61,50,51,52,54,56,59,58,51,38,79,72,43,84,90,45,56,52,88,58,40,31,39,36,44,35,28,51,53,78,74,58,64,71,61,50,66,75,39,67,85,41,90,43,54,45,79,40,25,47,62,67,74,70,61,124

Nearest PDB structures (foldseek):
  6xl1-assembly1_B  TM=5.577E-01  e=4.539E-02  Treponema succinifaciens DSM 2489
  7zhw-assembly1_A  TM=4.275E-01  e=5.467E-01  Leishmania donovani
  6p61-assembly3_C  TM=4.455E-01  e=7.155E-01  Leptospira borgpetersenii serovar Hardjo-bovis str. JB197
  7zhz-assembly1_A  TM=4.460E-01  e=1.402E+00  Leishmania donovani
  6vg7-assembly1_A  TM=4.688E-01  e=3.845E+00  synthetic construct

Sequence (81 aa):
MIAADSLSKQILIGECKWRNSFNETEAVERLRGRAGLIRGYLPETARFVLFSKNEVDESIRNRYCEDERMSFVSVDDMYAG

Secondary structure (DSSP, 8-state):
-EEEETTTTEEEEEEEE-SS---HHHHHHHHHHGGGGSTTS-GGGEEEEEEESSPPPHHHHHHTTT-TTEEEEEHHHHH--

pLDDT: mean 94.67, std 4.97, range [56.47, 98.12]

Foldseek 3Di:
DKDADLVVLAIEFEDEAEDPDDDPVVVVVVRLVCLVVDPSHDSVRYAYEYEYQDDDDPVVCVVCVVPPSYYYAHPCNVVVD